Protein AF-A0A1H7RAM8-F1 (afdb_monomer_lite)

Structure (mmCIF, N/CA/C/O backbone):
data_AF-A0A1H7RAM8-F1
#
_entry.id   AF-A0A1H7RAM8-F1
#
loop_
_atom_site.group_PDB
_atom_site.id
_atom_site.type_symbol
_atom_site.label_atom_id
_atom_site.label_alt_id
_atom_site.label_comp_id
_atom_site.label_asym_id
_atom_site.label_entity_id
_atom_site.label_seq_id
_atom_site.pdbx_PDB_ins_code
_atom_site.Cartn_x
_atom_site.Cartn_y
_atom_site.Cartn_z
_atom_site.occupancy
_atom_site.B_iso_or_equiv
_atom_site.auth_seq_id
_atom_site.auth_comp_id
_atom_site.auth_asym_id
_atom_site.auth_atom_id
_atom_site.pdbx_PDB_model_num
ATOM 1 N N . MET A 1 1 ? -10.012 -6.868 34.074 1.00 73.56 1 MET A N 1
ATOM 2 C CA . MET A 1 1 ? -11.203 -6.006 34.092 1.00 73.56 1 MET A CA 1
ATOM 3 C C . MET A 1 1 ? -11.567 -5.878 32.645 1.00 73.56 1 MET A C 1
ATOM 5 O O . MET A 1 1 ? -10.826 -5.239 31.904 1.00 73.56 1 MET A O 1
ATOM 9 N N . GLU A 1 2 ? -12.581 -6.627 32.255 1.00 87.69 2 GLU A N 1
ATOM 10 C CA . GLU A 1 2 ? -13.067 -6.636 30.884 1.00 87.69 2 GLU A CA 1
ATOM 11 C C . GLU A 1 2 ? -13.946 -5.398 30.654 1.00 87.69 2 GLU A C 1
ATOM 13 O O . GLU A 1 2 ? -14.319 -4.692 31.599 1.00 87.69 2 GLU A O 1
ATOM 18 N N . ILE A 1 3 ? -14.251 -5.078 29.398 1.00 89.38 3 ILE A N 1
ATOM 19 C CA . ILE A 1 3 ? -15.020 -3.869 29.069 1.00 89.38 3 ILE A CA 1
ATOM 20 C C . ILE A 1 3 ? -16.459 -3.952 29.614 1.00 89.38 3 ILE A C 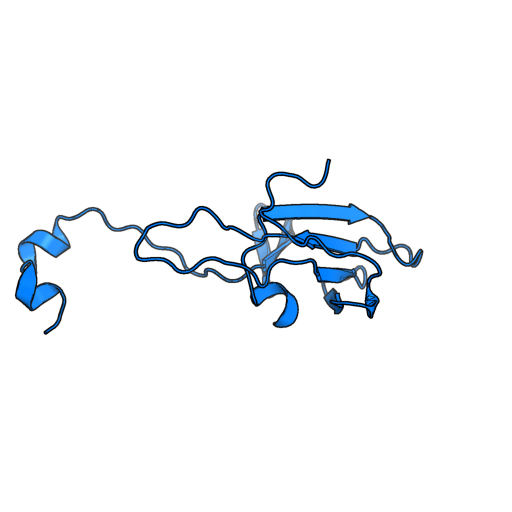1
ATOM 22 O O . ILE A 1 3 ? -17.045 -2.941 30.011 1.00 89.38 3 ILE A O 1
ATOM 26 N N . GLU A 1 4 ? -17.000 -5.166 29.715 1.00 92.12 4 GLU A N 1
ATOM 27 C CA . GLU A 1 4 ? -18.308 -5.484 30.282 1.00 92.12 4 GLU A CA 1
ATOM 28 C C . GLU A 1 4 ? -18.376 -5.164 31.779 1.00 92.12 4 GLU A C 1
ATOM 30 O O . GLU A 1 4 ? -19.414 -4.692 32.245 1.00 92.12 4 GLU A O 1
ATOM 35 N N . ASP A 1 5 ? -17.270 -5.326 32.517 1.00 92.56 5 ASP A N 1
ATOM 36 C CA . ASP A 1 5 ? -17.194 -5.012 33.952 1.00 92.56 5 ASP A CA 1
ATOM 37 C C . ASP A 1 5 ? -17.338 -3.503 34.222 1.00 92.56 5 ASP A C 1
ATOM 39 O O . ASP A 1 5 ? -17.754 -3.090 35.305 1.00 92.56 5 ASP A O 1
ATOM 43 N N . VAL A 1 6 ? -16.977 -2.667 33.241 1.00 93.69 6 VAL A N 1
ATOM 44 C CA . VAL A 1 6 ? -16.988 -1.200 33.352 1.00 93.69 6 VAL A CA 1
ATOM 45 C C . VAL A 1 6 ? -18.312 -0.613 32.868 1.00 93.69 6 VAL A C 1
ATOM 47 O O . VAL A 1 6 ? -18.868 0.284 33.506 1.00 93.69 6 VAL A O 1
ATOM 50 N N . TYR A 1 7 ? -18.821 -1.100 31.734 1.00 92.50 7 TYR A N 1
ATOM 51 C CA . TYR A 1 7 ? -19.976 -0.502 31.058 1.00 92.50 7 TYR A CA 1
ATOM 52 C C . TYR A 1 7 ? -21.280 -1.296 31.227 1.00 92.50 7 TYR A C 1
ATOM 54 O O . TYR A 1 7 ? -22.355 -0.708 31.086 1.00 92.50 7 TYR A O 1
ATOM 62 N N . GLY A 1 8 ? -21.207 -2.580 31.584 1.00 94.69 8 GLY A N 1
ATOM 63 C CA . GLY A 1 8 ? -22.343 -3.496 31.696 1.00 94.69 8 GLY A CA 1
ATOM 64 C C . GLY A 1 8 ? -22.791 -4.069 30.347 1.00 94.69 8 GLY A C 1
ATOM 65 O O . GLY A 1 8 ? -22.933 -3.341 29.362 1.00 94.69 8 GLY A O 1
ATOM 66 N N . GLU A 1 9 ? -23.074 -5.375 30.317 1.00 93.19 9 GLU A N 1
ATOM 67 C CA . GLU A 1 9 ? -23.514 -6.107 29.114 1.00 93.19 9 GLU A CA 1
ATOM 68 C C . GLU A 1 9 ? -24.712 -5.457 28.413 1.00 93.19 9 GLU A C 1
ATOM 70 O O . GLU A 1 9 ? -24.708 -5.306 27.194 1.00 93.19 9 GLU A O 1
ATOM 75 N N . GLU A 1 10 ? -25.734 -5.036 29.165 1.00 94.25 10 GLU A N 1
ATOM 76 C CA . GLU A 1 10 ? -26.957 -4.456 28.593 1.00 94.25 10 GLU A CA 1
ATOM 77 C C . GLU A 1 10 ? -26.653 -3.194 27.770 1.00 94.25 10 GLU A C 1
ATOM 79 O O . GLU A 1 10 ? -27.129 -3.045 26.643 1.00 94.25 10 GLU A O 1
ATOM 84 N N . LYS A 1 11 ? -25.790 -2.310 28.292 1.00 94.19 11 LYS A N 1
ATOM 85 C CA . LYS A 1 11 ? -25.406 -1.079 27.589 1.00 94.19 11 LYS A CA 1
ATOM 86 C C . LYS A 1 11 ? -24.553 -1.372 26.363 1.00 94.19 11 LYS A C 1
ATOM 88 O O . LYS A 1 11 ? -24.738 -0.719 25.339 1.00 94.19 11 LYS A O 1
ATOM 93 N N . LEU A 1 12 ? -23.646 -2.345 26.451 1.00 92.75 12 LEU A N 1
ATOM 94 C CA . LEU A 1 12 ? -22.821 -2.751 25.315 1.00 92.75 12 LEU A CA 1
ATOM 95 C C . LEU A 1 12 ? -23.675 -3.375 24.208 1.00 92.75 12 LEU A C 1
ATOM 97 O O . LEU A 1 12 ? -23.524 -2.988 23.052 1.00 92.75 12 LEU A O 1
ATOM 101 N N . ASN A 1 13 ? -24.639 -4.237 24.537 1.00 92.00 13 ASN A N 1
ATOM 102 C CA . ASN A 1 13 ? -25.534 -4.867 23.559 1.00 92.00 13 ASN A CA 1
ATOM 103 C C . ASN A 1 13 ? -26.401 -3.859 22.791 1.00 92.00 13 ASN A C 1
ATOM 105 O O . ASN A 1 13 ? -26.734 -4.088 21.631 1.00 92.00 13 ASN A O 1
ATOM 109 N N . HIS A 1 14 ? -26.745 -2.735 23.420 1.00 93.75 14 HIS A N 1
ATOM 110 C CA . HIS A 1 14 ? -27.541 -1.668 22.807 1.00 93.75 14 HIS A CA 1
ATOM 111 C C . HIS A 1 14 ? -26.685 -0.572 22.150 1.00 93.75 14 HIS A C 1
ATOM 113 O O . HIS A 1 14 ? -27.228 0.387 21.598 1.00 93.75 14 HIS A O 1
ATOM 119 N N . SER A 1 15 ? -25.356 -0.680 22.222 1.00 93.50 15 SER A N 1
ATOM 120 C CA . SER A 1 15 ? -24.445 0.312 21.655 1.00 93.50 15 SER A CA 1
ATOM 121 C C . SER A 1 15 ? -24.262 0.147 20.144 1.00 93.50 15 SER A C 1
ATOM 123 O O . SER A 1 15 ? -24.675 -0.840 19.535 1.00 93.50 15 SER A O 1
ATOM 125 N N . LEU A 1 16 ? -23.657 1.153 19.516 1.00 94.19 16 LEU A N 1
ATOM 126 C CA . LEU A 1 16 ? -23.304 1.105 18.105 1.00 94.19 16 LEU A CA 1
ATOM 127 C C . LEU A 1 16 ? -22.072 0.218 17.899 1.00 94.19 16 LEU A C 1
ATOM 129 O O . LEU A 1 16 ? -20.987 0.545 18.374 1.00 94.19 16 LEU A O 1
ATOM 133 N N . HIS A 1 17 ? -22.237 -0.859 17.132 1.00 90.00 17 HIS A N 1
ATOM 134 C CA . HIS A 1 17 ? -21.161 -1.795 16.806 1.00 90.00 17 HIS A CA 1
ATOM 135 C C . HIS A 1 17 ? -20.703 -1.616 15.363 1.00 90.00 17 HIS A C 1
ATOM 137 O O . HIS A 1 17 ? -21.461 -1.872 14.427 1.00 90.00 17 HIS A O 1
ATOM 143 N N . TYR A 1 18 ? -19.444 -1.225 15.179 1.00 93.31 18 TYR A N 1
ATOM 144 C CA . TYR A 1 18 ? -18.781 -1.288 13.879 1.00 93.31 18 TYR A CA 1
ATOM 145 C C . TYR A 1 18 ? -17.931 -2.552 13.795 1.00 93.31 18 TYR A C 1
ATOM 147 O O . TYR A 1 18 ? -17.221 -2.898 14.738 1.00 93.31 18 TYR A O 1
ATOM 155 N N . ARG A 1 19 ? -17.976 -3.231 12.647 1.00 92.31 19 ARG A N 1
ATOM 156 C CA . ARG A 1 19 ? -17.173 -4.425 12.378 1.00 92.31 19 ARG A CA 1
ATOM 157 C C . ARG A 1 19 ? -16.474 -4.300 11.031 1.00 92.31 19 ARG A C 1
ATOM 159 O O . ARG A 1 19 ? -17.070 -3.856 10.055 1.00 92.31 19 ARG A O 1
ATOM 166 N N . THR A 1 20 ? -15.226 -4.751 10.991 1.00 93.25 20 THR A N 1
ATOM 167 C CA . THR A 1 20 ? -14.479 -5.040 9.764 1.00 93.25 20 THR A CA 1
ATOM 168 C C . THR A 1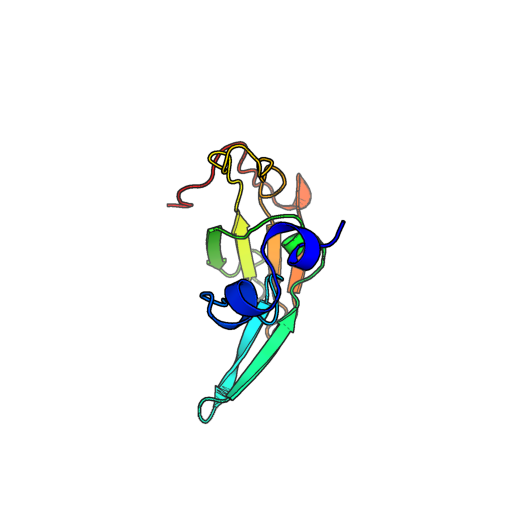 20 ? -13.945 -6.467 9.839 1.00 93.25 20 THR A C 1
ATOM 170 O O . THR A 1 20 ? -13.726 -6.987 10.934 1.00 93.25 20 THR A O 1
ATOM 173 N N . ASP A 1 21 ? -13.740 -7.106 8.691 1.00 93.12 21 ASP A N 1
ATOM 174 C CA . ASP A 1 21 ? -13.146 -8.444 8.623 1.00 93.12 21 ASP A CA 1
ATOM 175 C C . ASP A 1 21 ? -11.612 -8.399 8.576 1.00 93.12 21 ASP A C 1
ATOM 177 O O . ASP A 1 21 ? -10.950 -9.354 8.978 1.00 93.12 21 ASP A O 1
ATOM 181 N N . THR A 1 22 ? -11.022 -7.298 8.095 1.00 93.12 22 THR A N 1
ATOM 182 C CA . THR A 1 22 ? -9.565 -7.131 8.053 1.00 93.12 22 THR A CA 1
ATOM 183 C C . THR A 1 22 ? -9.146 -5.663 8.011 1.00 93.12 22 THR A C 1
ATOM 185 O O . THR A 1 22 ? -9.869 -4.805 7.507 1.00 93.12 22 THR A O 1
ATOM 188 N N . PHE A 1 23 ? -7.948 -5.389 8.527 1.00 91.56 23 PHE A N 1
ATOM 189 C CA . PHE A 1 23 ? -7.242 -4.109 8.385 1.00 91.56 23 PHE A CA 1
ATOM 190 C C . PHE A 1 23 ? -6.055 -4.201 7.418 1.00 91.56 23 PHE A C 1
ATOM 192 O O . PHE A 1 23 ? -5.385 -3.203 7.156 1.00 91.56 23 PHE A O 1
ATOM 199 N N . ALA A 1 24 ? -5.761 -5.396 6.904 1.00 94.31 24 ALA A N 1
ATOM 200 C CA . ALA A 1 24 ? -4.633 -5.604 6.017 1.00 94.31 24 ALA A CA 1
ATOM 201 C C . ALA A 1 24 ? -4.882 -4.949 4.648 1.00 94.31 24 ALA A C 1
ATOM 203 O O . ALA A 1 24 ? -5.961 -5.120 4.075 1.00 94.31 24 ALA A O 1
ATOM 204 N N . PRO A 1 25 ? -3.874 -4.283 4.059 1.00 94.31 25 PRO A N 1
ATOM 205 C CA . PRO A 1 25 ? -3.895 -3.934 2.647 1.00 94.31 25 PRO A CA 1
ATOM 206 C C . PRO A 1 25 ? -4.073 -5.176 1.760 1.00 94.31 25 PRO A C 1
ATOM 208 O O . PRO A 1 25 ? -3.319 -6.153 1.864 1.00 94.31 25 PRO A O 1
ATOM 211 N N . VAL A 1 26 ? -5.055 -5.127 0.858 1.00 95.69 26 VAL A N 1
ATOM 212 C CA . VAL A 1 26 ? -5.398 -6.230 -0.049 1.00 95.69 26 VAL A CA 1
ATOM 213 C C . VAL A 1 26 ? -5.458 -5.771 -1.500 1.00 95.69 26 VAL A C 1
ATOM 215 O O . VAL A 1 26 ? -5.837 -4.645 -1.808 1.00 95.69 26 VAL A O 1
ATOM 218 N N . TYR A 1 27 ? -5.127 -6.690 -2.398 1.00 95.88 27 TYR A N 1
ATOM 219 C CA . TYR A 1 27 ? -5.485 -6.613 -3.804 1.00 95.88 27 TYR A CA 1
ATOM 220 C C . TYR A 1 27 ? -6.809 -7.352 -4.017 1.00 95.88 27 TYR A C 1
ATOM 222 O O . TYR A 1 27 ? -6.946 -8.518 -3.633 1.00 95.88 27 TYR A O 1
ATOM 230 N N . MET A 1 28 ? -7.783 -6.672 -4.620 1.00 95.75 28 MET A N 1
ATOM 231 C CA . MET A 1 28 ? -9.085 -7.244 -4.960 1.00 95.75 28 MET A CA 1
ATOM 232 C C . MET A 1 28 ? -9.208 -7.357 -6.478 1.00 95.75 28 MET A C 1
ATOM 234 O O . MET A 1 28 ? -9.273 -6.356 -7.187 1.00 95.75 28 MET A O 1
ATOM 238 N N . GLU A 1 29 ? -9.247 -8.588 -6.972 1.00 96.06 29 GLU A N 1
ATOM 239 C CA . GLU A 1 29 ? -9.408 -8.900 -8.389 1.00 96.06 29 GLU A CA 1
ATOM 240 C C . GLU A 1 29 ? -10.890 -9.104 -8.699 1.00 96.06 29 GLU A C 1
ATOM 242 O O . GLU A 1 29 ? -11.522 -10.000 -8.139 1.00 96.06 29 GLU A O 1
ATOM 247 N N . ASN A 1 30 ? -11.454 -8.286 -9.587 1.00 96.25 30 ASN A N 1
ATOM 248 C CA . ASN A 1 30 ? -12.811 -8.501 -10.081 1.00 96.25 30 ASN A CA 1
ATOM 249 C C . ASN A 1 30 ? -12.815 -9.689 -11.051 1.00 96.25 30 ASN A C 1
ATOM 251 O O . ASN A 1 30 ? -12.245 -9.599 -12.136 1.00 96.25 30 ASN A O 1
ATOM 255 N N . ILE A 1 31 ? -13.482 -10.779 -10.671 1.00 96.38 31 ILE A N 1
ATOM 256 C CA . ILE A 1 31 ? -13.588 -12.000 -11.485 1.00 96.38 31 ILE A CA 1
ATOM 257 C C . ILE A 1 31 ? -14.938 -12.112 -12.215 1.00 96.38 31 ILE A C 1
ATOM 259 O O . ILE A 1 31 ? -15.283 -13.170 -12.737 1.00 96.38 31 ILE A O 1
ATOM 263 N N . GLY A 1 32 ? -15.697 -11.013 -12.275 1.00 97.56 32 GLY A N 1
ATOM 264 C CA . GLY A 1 32 ? -16.988 -10.914 -12.950 1.00 97.56 32 GLY A CA 1
ATOM 265 C C . GLY A 1 32 ? -18.186 -11.114 -12.020 1.00 97.56 32 GLY A C 1
ATOM 266 O O . GLY A 1 32 ? -18.059 -11.555 -10.881 1.00 97.56 32 GLY A O 1
ATOM 267 N N . ALA A 1 33 ? -19.376 -10.748 -12.513 1.00 96.56 33 ALA A N 1
ATOM 268 C CA . ALA A 1 33 ? -20.661 -10.925 -11.821 1.00 96.56 33 ALA A CA 1
ATOM 269 C C . ALA A 1 33 ? -20.704 -10.378 -10.375 1.00 96.56 33 ALA A C 1
ATOM 271 O O . ALA A 1 33 ? -21.365 -10.943 -9.509 1.00 96.56 33 ALA A O 1
ATOM 272 N N . GLY A 1 34 ? -19.972 -9.294 -10.096 1.00 96.00 34 GLY A N 1
ATOM 273 C CA . GLY A 1 34 ? -19.889 -8.708 -8.753 1.00 96.00 34 GLY A CA 1
ATOM 274 C C . GLY A 1 34 ? -19.065 -9.527 -7.753 1.00 96.00 34 GLY A C 1
ATOM 275 O O . GLY A 1 34 ? -19.115 -9.251 -6.558 1.00 96.00 34 GLY A O 1
ATOM 276 N N . THR A 1 35 ? -18.306 -10.520 -8.219 1.00 97.44 35 THR A N 1
ATOM 277 C CA . THR A 1 35 ? -17.455 -11.364 -7.377 1.00 97.44 35 THR A CA 1
ATOM 278 C C . THR A 1 35 ? -16.013 -10.870 -7.406 1.00 97.44 35 THR A C 1
ATOM 280 O O . THR A 1 35 ? -15.467 -10.559 -8.467 1.00 97.44 35 THR A O 1
ATOM 283 N N . PHE A 1 36 ? -15.379 -10.842 -6.234 1.00 96.75 36 PHE A N 1
ATOM 284 C CA . PHE A 1 36 ? -13.990 -10.429 -6.075 1.00 96.75 36 PHE A CA 1
ATOM 285 C C . PHE A 1 36 ? -13.162 -11.529 -5.426 1.00 96.75 36 PHE A C 1
ATOM 287 O O . PHE A 1 36 ? -13.564 -12.126 -4.427 1.00 96.75 36 PHE A O 1
ATOM 294 N N . LYS A 1 37 ? -11.969 -11.757 -5.965 1.00 96.44 37 LYS A N 1
ATOM 295 C CA . LYS A 1 37 ? -10.941 -12.568 -5.325 1.00 96.44 37 LYS A CA 1
ATOM 296 C C . LYS A 1 37 ? -10.016 -11.649 -4.535 1.00 96.44 37 LYS A C 1
ATOM 298 O O . LYS A 1 37 ? -9.386 -10.760 -5.101 1.00 96.44 37 LYS A O 1
ATOM 303 N N . VAL A 1 38 ? -9.933 -11.871 -3.228 1.00 95.56 38 VAL A N 1
ATOM 304 C CA . VAL A 1 38 ? -9.107 -11.067 -2.320 1.00 95.56 38 VAL A CA 1
ATOM 305 C C . VAL A 1 38 ? -7.761 -11.751 -2.103 1.00 95.56 38 VAL A C 1
ATOM 307 O O . VAL A 1 38 ? -7.703 -12.948 -1.818 1.00 95.56 38 VAL A O 1
ATOM 310 N N . LYS A 1 39 ? -6.673 -10.992 -2.229 1.00 95.94 39 LYS A N 1
ATOM 311 C CA . LYS A 1 39 ? -5.310 -11.435 -1.922 1.00 95.94 39 LYS A CA 1
ATOM 312 C C . LYS A 1 39 ? -4.642 -10.426 -0.996 1.00 95.94 39 LYS A C 1
ATOM 314 O O . LYS A 1 39 ? -4.642 -9.231 -1.279 1.00 95.94 39 LYS A O 1
ATOM 319 N N . TYR A 1 40 ? -4.031 -10.904 0.082 1.00 96.38 40 TYR A N 1
ATOM 320 C CA . TYR A 1 40 ? -3.195 -10.059 0.932 1.00 96.38 40 TYR A CA 1
ATOM 321 C C . TYR A 1 40 ? -1.961 -9.578 0.174 1.00 96.38 40 TYR A C 1
ATOM 323 O O . TYR A 1 40 ? -1.325 -10.350 -0.549 1.00 96.38 40 TYR A O 1
ATOM 331 N N . LEU A 1 41 ? -1.607 -8.308 0.365 1.00 97.12 41 LEU A N 1
ATOM 332 C CA . LEU A 1 41 ? -0.333 -7.790 -0.120 1.00 97.12 41 LEU A CA 1
ATOM 333 C C . LEU A 1 41 ? 0.825 -8.350 0.728 1.00 97.12 41 LEU A C 1
ATOM 335 O O . LEU A 1 41 ? 0.611 -8.747 1.880 1.00 97.12 41 LEU A O 1
ATOM 339 N N . PRO A 1 42 ? 2.063 -8.382 0.199 1.00 96.88 42 PRO A N 1
ATOM 340 C CA . PRO A 1 42 ? 3.220 -8.865 0.950 1.00 96.88 42 PRO A CA 1
ATOM 341 C C . PRO A 1 42 ? 3.387 -8.131 2.285 1.00 96.88 42 PRO A C 1
ATOM 343 O O . PRO A 1 42 ? 3.142 -6.929 2.353 1.00 96.88 42 PRO A O 1
ATOM 346 N N . ASN A 1 43 ? 3.900 -8.814 3.315 1.00 95.00 43 ASN A N 1
ATOM 347 C CA . ASN A 1 43 ? 4.062 -8.264 4.675 1.00 95.00 43 ASN A CA 1
ATOM 348 C C . ASN A 1 43 ? 4.712 -6.872 4.706 1.00 95.00 43 ASN A C 1
ATOM 350 O O . ASN A 1 43 ? 4.317 -6.009 5.483 1.00 95.00 43 ASN A O 1
ATOM 354 N N . MET A 1 44 ? 5.676 -6.620 3.818 1.00 94.12 44 MET A N 1
ATOM 355 C CA . MET A 1 44 ? 6.350 -5.324 3.724 1.00 94.12 44 MET A CA 1
ATOM 356 C C . MET A 1 44 ? 5.415 -4.159 3.374 1.00 94.12 44 MET A C 1
ATOM 358 O O . MET A 1 44 ? 5.725 -3.027 3.735 1.00 94.12 44 MET A O 1
ATOM 362 N N . ALA A 1 45 ? 4.301 -4.402 2.686 1.00 94.88 45 ALA A N 1
ATOM 363 C CA . ALA A 1 45 ? 3.282 -3.397 2.388 1.00 94.88 45 ALA A CA 1
ATOM 364 C C . ALA A 1 45 ? 2.247 -3.231 3.508 1.00 94.88 45 ALA A C 1
ATOM 366 O O . ALA A 1 45 ? 1.464 -2.293 3.455 1.00 94.88 45 ALA A O 1
ATOM 367 N N . GLN A 1 46 ? 2.262 -4.101 4.521 1.00 94.12 46 GLN A N 1
ATOM 368 C CA . GLN A 1 46 ? 1.338 -4.049 5.657 1.00 94.12 46 GLN A CA 1
ATOM 369 C C . GLN A 1 46 ? 1.932 -3.359 6.895 1.00 94.12 46 GLN A C 1
ATOM 371 O O . GLN A 1 46 ? 1.237 -3.175 7.885 1.00 94.12 46 GLN A O 1
ATOM 376 N N . LEU A 1 47 ? 3.212 -2.963 6.855 1.00 91.62 47 LEU A N 1
ATOM 377 C CA . LEU A 1 47 ? 3.905 -2.319 7.986 1.00 91.62 47 LEU A CA 1
ATOM 378 C C . LEU A 1 47 ? 3.326 -0.952 8.381 1.00 91.62 47 LEU A C 1
ATOM 380 O O . LEU A 1 47 ? 3.679 -0.409 9.421 1.00 91.62 47 LEU A O 1
ATOM 384 N N . SER A 1 48 ? 2.509 -0.360 7.519 1.00 91.44 48 SER A N 1
ATOM 385 C CA . SER A 1 48 ? 1.849 0.921 7.732 1.00 91.44 48 SER A CA 1
ATOM 386 C C . SER A 1 48 ? 0.590 0.960 6.866 1.00 91.44 48 SER A C 1
ATOM 388 O O . SER A 1 48 ? 0.428 0.141 5.958 1.00 91.44 48 SER A O 1
ATOM 390 N N . ASN A 1 49 ? -0.296 1.911 7.136 1.00 89.50 49 ASN A N 1
ATOM 391 C CA . ASN A 1 49 ? -1.421 2.222 6.266 1.00 89.50 49 ASN A CA 1
ATOM 392 C C . ASN A 1 49 ? -0.931 2.679 4.879 1.00 89.50 49 ASN A C 1
ATOM 394 O O . ASN A 1 49 ? 0.176 3.200 4.729 1.00 89.50 49 ASN A O 1
ATOM 398 N N . LEU A 1 50 ? -1.772 2.489 3.862 1.00 92.88 50 LEU A N 1
ATOM 399 C CA . LEU A 1 50 ? -1.554 3.002 2.509 1.00 92.88 50 LEU A CA 1
ATOM 400 C C . LEU A 1 50 ? -2.571 4.122 2.269 1.00 92.88 50 LEU A C 1
ATOM 402 O O . LEU A 1 50 ? -3.768 3.853 2.215 1.00 92.88 50 LEU A O 1
ATOM 406 N N . ASN A 1 51 ? -2.102 5.365 2.164 1.00 92.50 51 ASN A N 1
ATOM 407 C CA . ASN A 1 51 ? -2.961 6.542 1.977 1.00 92.50 51 ASN A CA 1
ATOM 408 C C . ASN A 1 51 ? -3.045 6.985 0.517 1.00 92.50 51 ASN A C 1
ATOM 410 O O . ASN A 1 51 ? -4.045 7.564 0.114 1.00 92.50 51 ASN A O 1
ATOM 414 N N . GLU A 1 52 ? -1.992 6.748 -0.262 1.00 93.12 52 GLU A N 1
ATOM 415 C CA . GLU A 1 52 ? -1.925 7.150 -1.664 1.00 93.12 52 GLU A CA 1
ATOM 416 C C . GLU A 1 52 ? -1.157 6.100 -2.462 1.00 93.12 52 GLU A C 1
ATOM 418 O O . GLU A 1 52 ? -0.204 5.490 -1.959 1.00 93.12 52 GLU A O 1
ATOM 423 N N . MET A 1 53 ? -1.574 5.902 -3.711 1.00 95.19 53 MET A N 1
ATOM 424 C CA . MET A 1 53 ? -0.986 4.928 -4.621 1.00 95.19 53 MET A CA 1
ATOM 425 C C . MET A 1 53 ? -0.788 5.537 -6.008 1.00 95.19 53 MET A C 1
ATOM 427 O O . MET A 1 53 ? -1.681 6.178 -6.553 1.00 95.19 53 MET A O 1
ATOM 431 N N . LEU A 1 54 ? 0.371 5.279 -6.606 1.00 95.94 54 LEU A N 1
ATOM 432 C CA . LEU A 1 54 ? 0.662 5.570 -8.002 1.00 95.94 54 LEU A CA 1
ATOM 433 C C . LEU A 1 54 ? 0.841 4.254 -8.756 1.00 95.94 54 LEU A C 1
ATOM 435 O O . LEU A 1 54 ? 1.713 3.458 -8.412 1.00 95.94 54 LEU A O 1
ATOM 439 N N . ILE A 1 55 ? 0.022 4.048 -9.785 1.00 96.88 55 ILE A N 1
ATOM 440 C CA . ILE A 1 55 ? 0.004 2.821 -10.584 1.00 96.88 55 ILE A CA 1
ATOM 441 C C . ILE A 1 55 ? 0.650 3.101 -11.932 1.00 96.88 55 ILE A C 1
ATOM 443 O O . ILE A 1 55 ? 0.143 3.921 -12.701 1.00 96.88 55 ILE A O 1
ATOM 447 N N . ARG A 1 56 ? 1.768 2.430 -12.205 1.00 96.81 56 ARG A N 1
ATOM 448 C CA . ARG A 1 56 ? 2.518 2.503 -13.464 1.00 96.81 56 ARG A CA 1
ATOM 449 C C . ARG A 1 56 ? 3.314 1.218 -13.636 1.00 96.81 56 ARG A C 1
ATOM 451 O O . ARG A 1 56 ? 3.601 0.553 -12.654 1.00 96.81 56 ARG A O 1
ATOM 458 N N . ASP A 1 57 ? 3.697 0.914 -14.862 1.00 97.81 57 ASP A N 1
ATOM 459 C CA . ASP A 1 57 ? 4.797 -0.011 -15.117 1.00 97.81 57 ASP A CA 1
ATOM 460 C C . ASP A 1 57 ? 6.107 0.728 -14.776 1.00 97.81 57 ASP A C 1
ATOM 462 O O . ASP A 1 57 ? 6.441 1.724 -15.424 1.00 97.81 57 ASP A O 1
ATOM 466 N N . PHE A 1 58 ? 6.749 0.373 -13.659 1.00 96.94 58 PHE A N 1
ATOM 467 C CA . PHE A 1 58 ? 7.960 1.046 -13.167 1.00 96.94 58 PHE A CA 1
ATOM 468 C C . PHE A 1 58 ? 9.241 0.326 -13.598 1.00 96.94 58 PHE A C 1
ATOM 470 O O . PHE A 1 58 ? 10.320 0.918 -13.502 1.00 96.94 58 PHE A O 1
ATOM 477 N N . ASN A 1 59 ? 9.143 -0.940 -14.006 1.00 95.88 59 ASN A N 1
ATOM 478 C CA . ASN A 1 59 ? 10.271 -1.765 -14.434 1.00 95.88 59 ASN A CA 1
ATOM 479 C C . ASN A 1 59 ? 10.249 -2.106 -15.938 1.00 95.88 59 ASN A C 1
ATOM 481 O O . ASN A 1 59 ? 11.146 -2.819 -16.389 1.00 95.88 59 ASN A O 1
ATOM 485 N N . ASP A 1 60 ? 9.282 -1.565 -16.682 1.00 97.00 60 ASP A N 1
ATOM 486 C CA . ASP A 1 60 ? 9.072 -1.737 -18.121 1.00 97.00 60 ASP A CA 1
ATOM 487 C C . ASP A 1 60 ? 8.880 -3.215 -18.532 1.00 97.00 60 ASP A C 1
ATOM 489 O O . ASP A 1 60 ? 9.329 -3.636 -19.604 1.00 97.00 60 ASP A O 1
ATOM 493 N N . ASP A 1 61 ? 8.237 -4.028 -17.680 1.00 97.56 61 ASP A N 1
ATOM 494 C CA . ASP A 1 61 ? 7.971 -5.451 -17.953 1.00 97.56 61 ASP A CA 1
ATOM 495 C C . ASP A 1 61 ? 6.576 -5.735 -18.548 1.00 97.56 61 ASP A C 1
ATOM 497 O O . ASP A 1 61 ? 6.269 -6.872 -18.929 1.00 97.56 61 ASP A O 1
ATOM 501 N N . GLY A 1 62 ? 5.752 -4.695 -18.695 1.00 97.69 62 GLY A N 1
ATOM 502 C CA . GLY A 1 62 ? 4.394 -4.751 -19.221 1.00 97.69 62 GLY A CA 1
ATOM 503 C C . GLY A 1 62 ? 3.320 -5.076 -18.177 1.00 97.69 62 GLY A C 1
ATOM 504 O O . GLY A 1 62 ? 2.131 -5.040 -18.515 1.00 97.69 62 GLY A O 1
ATOM 505 N N . ALA A 1 63 ? 3.687 -5.383 -16.930 1.00 97.94 63 ALA A N 1
ATOM 506 C CA . ALA A 1 63 ? 2.762 -5.499 -15.811 1.00 97.94 63 ALA A CA 1
ATOM 507 C C . ALA A 1 63 ? 2.620 -4.160 -15.068 1.00 97.94 63 ALA A C 1
ATOM 509 O O . ALA A 1 63 ? 3.509 -3.317 -15.041 1.00 97.94 63 ALA A O 1
ATOM 510 N N . LEU A 1 64 ? 1.451 -3.937 -14.459 1.00 98.00 64 LEU A N 1
ATOM 511 C CA . LEU A 1 64 ? 1.247 -2.758 -13.619 1.00 98.00 64 LEU A CA 1
ATOM 512 C C . LEU A 1 64 ? 1.824 -2.991 -12.224 1.00 98.00 64 LEU A C 1
ATOM 514 O O . LEU A 1 64 ? 1.437 -3.937 -11.531 1.00 98.00 64 LEU A O 1
ATOM 518 N N . ASP A 1 65 ? 2.648 -2.047 -11.791 1.00 98.12 65 ASP A N 1
ATOM 519 C CA . ASP A 1 65 ? 3.180 -1.963 -10.441 1.00 98.12 65 ASP A CA 1
ATOM 520 C C . ASP A 1 65 ? 2.458 -0.873 -9.640 1.00 98.12 65 ASP A C 1
ATOM 522 O O . ASP A 1 65 ? 1.729 -0.028 -10.175 1.00 98.12 65 ASP A O 1
ATOM 526 N N . VAL A 1 66 ? 2.688 -0.862 -8.327 1.00 97.62 66 VAL A N 1
ATOM 527 C CA . VAL A 1 66 ? 2.104 0.130 -7.417 1.00 97.62 66 VAL A CA 1
ATOM 528 C C . VAL A 1 66 ? 3.172 0.720 -6.507 1.00 97.62 66 VAL A C 1
ATOM 530 O O . VAL A 1 66 ? 3.746 0.018 -5.677 1.00 97.62 66 VAL A O 1
ATOM 533 N N . LEU A 1 67 ? 3.406 2.027 -6.599 1.00 97.06 67 LEU A N 1
ATOM 534 C CA . LEU A 1 67 ? 4.119 2.777 -5.567 1.00 97.06 67 LEU A CA 1
ATOM 535 C C . LEU A 1 67 ? 3.101 3.292 -4.549 1.00 97.06 67 LEU A C 1
ATOM 537 O O . LEU A 1 67 ? 2.269 4.129 -4.886 1.00 97.06 67 LEU A O 1
ATOM 541 N N . ALA A 1 68 ? 3.178 2.820 -3.308 1.00 95.94 68 ALA A N 1
ATOM 542 C CA . ALA A 1 68 ? 2.271 3.216 -2.238 1.00 95.94 68 ALA A CA 1
ATOM 543 C C . ALA A 1 68 ? 3.013 3.892 -1.079 1.00 95.94 68 ALA A C 1
ATOM 545 O O . ALA A 1 68 ? 4.136 3.516 -0.726 1.00 95.94 68 ALA A O 1
ATOM 546 N N . ILE A 1 69 ? 2.369 4.887 -0.471 1.00 94.88 69 ILE A N 1
ATOM 547 C CA . ILE A 1 69 ? 2.866 5.642 0.687 1.00 94.88 69 ILE A CA 1
ATOM 548 C C . ILE A 1 69 ? 1.742 5.850 1.699 1.00 94.88 69 ILE A C 1
ATOM 550 O O . ILE A 1 69 ? 0.566 5.825 1.336 1.00 94.88 69 ILE A O 1
ATOM 554 N N . GLY A 1 70 ? 2.076 6.096 2.966 1.00 92.88 70 GLY A N 1
ATOM 555 C CA . GLY A 1 70 ? 1.018 6.294 3.956 1.00 92.88 70 GLY A CA 1
ATOM 556 C C . GLY A 1 70 ? 1.407 6.773 5.341 1.00 92.88 70 GLY A C 1
ATOM 557 O O . GLY A 1 70 ? 0.621 6.582 6.260 1.00 92.88 70 GLY A O 1
ATOM 558 N N . ASN A 1 71 ? 2.554 7.440 5.512 1.00 92.31 71 ASN A N 1
ATOM 559 C CA . ASN A 1 71 ? 2.837 8.087 6.795 1.00 92.31 71 ASN A CA 1
ATOM 560 C C . ASN A 1 71 ? 1.660 8.972 7.246 1.00 92.31 71 ASN A C 1
ATOM 562 O O . ASN A 1 71 ? 1.170 9.793 6.468 1.00 92.31 71 ASN A O 1
ATOM 566 N N . LEU A 1 72 ? 1.245 8.811 8.503 1.00 90.38 72 LEU A N 1
ATOM 567 C CA . LEU A 1 72 ? 0.168 9.563 9.141 1.00 90.38 72 LEU A CA 1
ATOM 568 C C . LEU A 1 72 ? 0.649 10.072 10.503 1.00 90.38 72 LEU A C 1
ATOM 570 O O . LEU A 1 72 ? 0.786 9.310 11.460 1.00 90.38 72 LEU A O 1
ATOM 574 N N . TYR A 1 73 ? 0.936 11.370 10.577 1.00 88.38 73 TYR A N 1
ATOM 575 C CA . TYR A 1 73 ? 1.498 12.020 11.768 1.00 88.38 73 TYR A CA 1
ATOM 576 C C . TYR A 1 73 ? 0.431 12.648 12.663 1.00 88.38 73 TYR A C 1
ATOM 578 O O . TYR A 1 73 ? 0.686 12.882 13.846 1.00 88.38 73 TYR A O 1
ATOM 586 N N . VAL A 1 74 ? -0.737 12.945 12.092 1.00 86.69 74 VAL A N 1
ATOM 587 C CA . VAL A 1 74 ? -1.901 13.464 12.816 1.00 86.69 74 VAL A CA 1
ATOM 588 C C . VAL A 1 74 ? -2.787 12.282 13.195 1.00 86.69 74 VAL A C 1
ATOM 590 O O . VAL A 1 74 ? -3.774 11.994 12.523 1.00 86.69 74 VAL A O 1
ATOM 593 N N . SER A 1 75 ? -2.374 11.564 14.232 1.00 81.44 75 SER A N 1
ATOM 594 C CA . SER A 1 75 ? -3.163 10.522 14.883 1.00 81.44 75 SER A CA 1
ATOM 595 C C . SER A 1 75 ? -3.850 11.074 16.138 1.00 81.44 75 SER A C 1
ATOM 597 O O . SER A 1 75 ? -3.519 12.161 16.622 1.00 81.44 75 SER A O 1
ATOM 599 N N . GLU A 1 76 ? -4.841 10.343 16.647 1.00 84.50 76 GLU A N 1
ATOM 600 C CA . GLU A 1 76 ? -5.455 10.617 17.951 1.00 84.50 76 GLU A CA 1
ATOM 601 C C . GLU A 1 76 ? -4.400 10.547 19.064 1.00 84.50 76 GLU A C 1
ATOM 603 O O . GLU A 1 76 ? -3.376 9.887 18.908 1.00 84.50 76 GLU A O 1
ATOM 608 N N . ILE A 1 77 ? -4.653 11.201 20.201 1.00 81.81 77 ILE A N 1
ATOM 609 C CA . ILE A 1 77 ? -3.685 11.291 21.312 1.00 81.81 77 ILE A CA 1
ATOM 610 C C . ILE A 1 77 ? -3.222 9.902 21.782 1.00 81.81 77 ILE A C 1
ATOM 612 O O . ILE A 1 77 ? -2.043 9.712 22.065 1.00 81.81 77 ILE A O 1
ATOM 616 N N . GLU A 1 78 ? -4.143 8.940 21.813 1.00 85.81 78 GLU A N 1
ATOM 617 C CA . GLU A 1 78 ? -3.900 7.567 22.270 1.00 85.81 78 GLU A CA 1
ATOM 618 C C . GLU A 1 78 ? -3.324 6.652 21.173 1.00 85.81 78 GLU A C 1
ATOM 620 O O . GLU A 1 78 ? -2.888 5.536 21.452 1.00 85.81 78 GLU A O 1
ATOM 625 N N . THR A 1 79 ? -3.297 7.114 19.918 1.00 85.56 79 THR A N 1
ATOM 626 C CA . THR A 1 79 ? -2.860 6.326 18.762 1.00 85.56 79 THR A CA 1
ATOM 627 C C . THR A 1 79 ? -1.472 6.802 18.319 1.00 85.56 79 THR A C 1
ATOM 629 O O . THR A 1 79 ? -1.321 7.958 17.914 1.00 85.56 79 THR A O 1
ATOM 632 N N . PRO A 1 80 ? -0.427 5.951 18.354 1.00 85.56 80 PRO A N 1
ATOM 633 C CA . PRO A 1 80 ? 0.896 6.322 17.864 1.00 85.56 80 PRO A CA 1
ATOM 634 C C . PRO A 1 80 ? 0.880 6.730 16.388 1.00 85.56 80 PRO A C 1
ATOM 636 O O . PRO A 1 80 ? 0.030 6.308 15.604 1.00 85.56 80 PRO A O 1
ATOM 639 N N . ARG A 1 81 ? 1.863 7.542 15.994 1.00 89.31 81 ARG A N 1
ATOM 640 C CA . ARG A 1 81 ? 2.037 7.942 14.595 1.00 89.31 81 ARG A CA 1
ATOM 641 C C . ARG A 1 81 ? 2.397 6.736 13.733 1.00 89.31 81 ARG A C 1
ATOM 643 O O . ARG A 1 81 ? 3.247 5.936 14.114 1.00 89.31 81 ARG A O 1
ATOM 650 N N . ASN A 1 82 ? 1.842 6.683 12.526 1.00 89.62 82 ASN A N 1
ATOM 651 C CA . ASN A 1 82 ? 2.280 5.739 11.503 1.00 89.62 82 ASN A CA 1
ATOM 652 C C . ASN A 1 82 ? 3.431 6.379 10.716 1.00 89.62 82 ASN A C 1
ATOM 654 O O . ASN A 1 82 ? 3.191 7.218 9.851 1.00 89.62 82 ASN A O 1
ATOM 658 N N . ASP A 1 83 ? 4.679 6.024 11.016 1.00 91.06 83 ASP A N 1
ATOM 659 C CA . ASP A 1 83 ? 5.882 6.593 10.379 1.00 91.06 83 ASP A CA 1
ATOM 660 C C . ASP A 1 83 ? 6.684 5.579 9.537 1.00 91.06 83 ASP A C 1
ATOM 662 O O . ASP A 1 83 ? 7.687 5.920 8.907 1.00 91.06 83 ASP A O 1
ATOM 666 N N . ALA A 1 84 ? 6.193 4.339 9.450 1.00 91.25 84 ALA A N 1
ATOM 667 C CA . ALA A 1 84 ? 6.740 3.277 8.611 1.00 91.25 84 ALA A CA 1
ATOM 668 C C . ALA A 1 84 ? 6.151 3.253 7.183 1.00 91.25 84 ALA A C 1
ATOM 670 O O . ALA A 1 84 ? 6.401 2.320 6.420 1.00 91.25 84 ALA A O 1
ATOM 671 N N . GLY A 1 85 ? 5.371 4.257 6.784 1.00 92.44 85 GLY A N 1
ATOM 672 C CA . GLY A 1 85 ? 4.714 4.425 5.480 1.00 92.44 85 GLY A CA 1
ATOM 673 C C . GLY A 1 85 ? 5.530 5.239 4.465 1.00 92.44 85 GLY A C 1
ATOM 674 O O . GLY A 1 85 ? 4.958 5.911 3.607 1.00 92.44 85 GLY A O 1
ATOM 675 N N . THR A 1 86 ? 6.862 5.176 4.543 1.00 94.25 86 THR A N 1
ATOM 676 C CA . THR A 1 86 ? 7.819 5.991 3.761 1.00 94.25 86 THR A CA 1
ATOM 677 C C . THR A 1 86 ? 7.937 5.639 2.272 1.00 94.25 86 THR A C 1
ATOM 679 O O . THR A 1 86 ? 8.730 6.247 1.552 1.00 94.25 86 THR A O 1
ATOM 682 N N . GLY A 1 87 ? 7.170 4.660 1.794 1.00 95.06 87 GLY A N 1
ATOM 683 C CA . GLY A 1 87 ? 7.238 4.157 0.423 1.00 95.06 87 GLY A CA 1
ATOM 684 C C . GLY A 1 87 ? 7.435 2.648 0.355 1.00 95.06 87 GLY A C 1
ATOM 685 O O . GLY A 1 87 ? 8.348 2.084 0.973 1.00 95.06 87 GLY A O 1
ATOM 686 N N . VAL A 1 88 ? 6.574 2.001 -0.423 1.00 96.62 88 VAL A N 1
ATOM 687 C CA . VAL A 1 88 ? 6.700 0.615 -0.870 1.00 96.62 88 VAL A CA 1
ATOM 688 C C . VAL A 1 88 ? 6.376 0.549 -2.357 1.00 96.62 88 VAL A C 1
ATOM 690 O O . VAL A 1 88 ? 5.339 1.040 -2.786 1.00 96.62 88 VAL A O 1
ATOM 693 N N . LEU A 1 89 ? 7.275 -0.044 -3.141 1.00 97.75 89 LEU A N 1
ATOM 694 C CA . LEU A 1 89 ? 7.024 -0.383 -4.538 1.00 97.75 89 LEU A CA 1
ATOM 695 C C . LEU A 1 89 ? 6.613 -1.853 -4.605 1.00 97.75 89 LEU A C 1
ATOM 697 O O . LEU A 1 89 ? 7.353 -2.730 -4.156 1.00 97.75 89 LEU A O 1
ATOM 701 N N . LEU A 1 90 ? 5.428 -2.111 -5.132 1.00 98.12 90 LEU A N 1
ATOM 702 C CA . LEU A 1 90 ? 4.863 -3.428 -5.368 1.00 98.12 90 LEU A CA 1
ATOM 703 C C . LEU A 1 90 ? 5.022 -3.753 -6.847 1.00 98.12 90 LEU A C 1
ATOM 705 O O . LEU A 1 90 ? 4.246 -3.258 -7.655 1.00 98.12 90 LEU A O 1
ATOM 709 N N . LEU A 1 91 ? 6.019 -4.573 -7.171 1.00 98.38 91 LEU A N 1
ATOM 710 C CA . LEU A 1 91 ? 6.240 -5.040 -8.537 1.00 98.38 91 LEU A CA 1
ATOM 711 C C . LEU A 1 91 ? 5.230 -6.138 -8.865 1.00 98.38 91 LEU A C 1
ATOM 713 O O . LEU A 1 91 ? 5.220 -7.159 -8.167 1.00 98.38 91 LEU A O 1
ATOM 717 N N . GLY A 1 92 ? 4.367 -5.905 -9.846 1.00 98.06 92 GLY A N 1
ATOM 718 C CA . GLY A 1 92 ? 3.333 -6.834 -10.283 1.00 98.06 92 GLY A CA 1
ATOM 719 C C . GLY A 1 92 ? 3.889 -7.940 -11.177 1.00 98.06 92 GLY A C 1
ATOM 720 O O . GLY A 1 92 ? 4.924 -7.791 -11.808 1.00 98.06 92 GLY A O 1
ATOM 721 N N . ASP A 1 93 ? 3.195 -9.076 -11.241 1.00 97.12 93 ASP A N 1
ATOM 722 C CA . ASP A 1 93 ? 3.514 -10.172 -12.173 1.00 97.12 93 ASP A CA 1
ATOM 723 C C . ASP A 1 93 ? 2.481 -10.328 -13.307 1.00 97.12 93 ASP A C 1
ATOM 725 O O . ASP A 1 93 ? 2.480 -11.323 -14.036 1.00 97.12 93 ASP A O 1
ATOM 729 N N . GLY A 1 94 ? 1.527 -9.394 -13.396 1.00 95.44 94 GLY A N 1
ATOM 730 C CA . GLY A 1 94 ? 0.388 -9.449 -14.318 1.00 95.44 94 GLY A CA 1
ATOM 731 C C . GLY A 1 94 ? -0.678 -10.503 -13.974 1.00 95.44 94 GLY A C 1
ATOM 732 O O . GLY A 1 94 ? -1.688 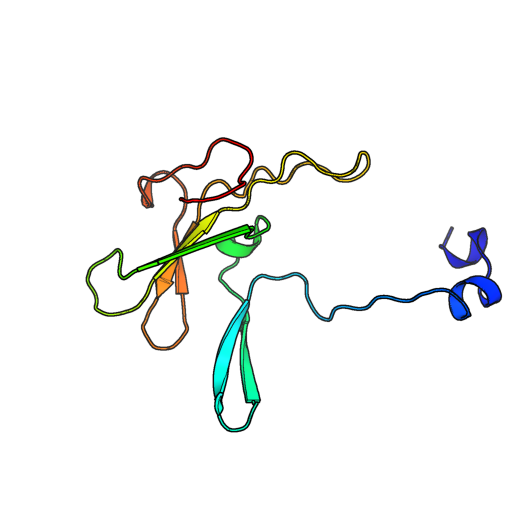-10.599 -14.665 1.00 95.44 94 GLY A O 1
ATOM 733 N N . LYS A 1 95 ? -0.497 -11.285 -12.903 1.00 95.25 95 LYS A N 1
ATOM 734 C CA . LYS A 1 95 ? -1.407 -12.354 -12.437 1.00 95.25 95 LYS A CA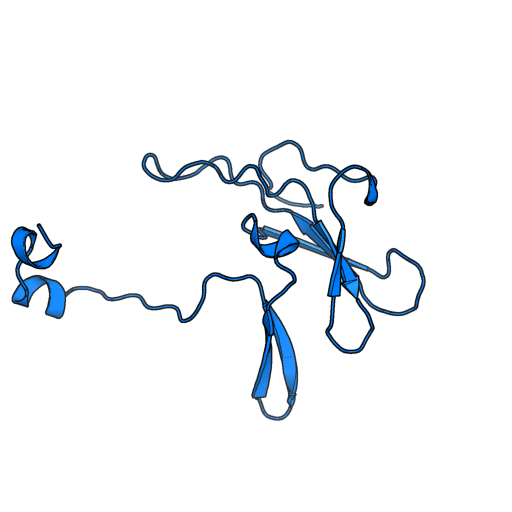 1
ATOM 735 C C . LYS A 1 95 ? -1.958 -12.062 -11.036 1.00 95.25 95 LYS A C 1
ATOM 737 O O . LYS A 1 95 ? -2.504 -12.939 -10.350 1.00 95.25 95 LYS A O 1
ATOM 742 N N . GLY A 1 96 ? -1.803 -10.815 -10.595 1.00 94.06 96 GLY A N 1
ATOM 743 C CA . GLY A 1 96 ? -2.254 -10.326 -9.300 1.00 94.06 96 GLY A CA 1
ATOM 744 C C . GLY A 1 96 ? -1.408 -10.830 -8.133 1.00 94.06 96 GLY A C 1
ATOM 745 O O . GLY A 1 96 ? -1.956 -11.026 -7.046 1.00 94.06 96 GLY A O 1
ATOM 746 N N . TYR A 1 97 ? -0.122 -11.112 -8.348 1.00 96.88 97 TYR A N 1
ATOM 747 C CA . TYR A 1 97 ? 0.865 -11.251 -7.280 1.00 96.88 97 TYR A CA 1
ATOM 748 C C . TYR A 1 97 ? 1.849 -10.086 -7.327 1.00 96.88 97 TYR A C 1
ATOM 750 O O . TYR A 1 97 ? 2.127 -9.529 -8.385 1.00 96.88 97 TYR A O 1
ATOM 758 N N . PHE A 1 98 ? 2.371 -9.726 -6.154 1.00 98.12 98 PHE A N 1
ATOM 759 C CA . PHE A 1 98 ? 3.257 -8.581 -6.005 1.00 98.12 98 PHE A CA 1
ATOM 760 C C . PHE A 1 98 ? 4.517 -8.950 -5.234 1.00 98.12 98 PHE A C 1
ATOM 762 O O . PHE A 1 98 ? 4.460 -9.644 -4.217 1.00 98.12 98 PHE A O 1
ATOM 769 N N . THR A 1 99 ? 5.651 -8.412 -5.670 1.00 97.69 99 THR A N 1
ATOM 770 C CA . THR A 1 99 ? 6.900 -8.418 -4.908 1.00 97.69 99 THR A CA 1
ATOM 771 C C . THR A 1 99 ? 7.147 -7.032 -4.331 1.00 97.69 99 THR A C 1
ATOM 773 O O . THR A 1 99 ? 7.353 -6.069 -5.062 1.00 97.69 99 THR A O 1
ATOM 776 N N . ALA A 1 100 ? 7.181 -6.926 -3.003 1.00 97.19 100 ALA A N 1
ATOM 777 C CA . ALA A 1 100 ? 7.410 -5.652 -2.333 1.00 97.19 100 ALA A CA 1
ATOM 778 C C . ALA A 1 100 ? 8.904 -5.288 -2.244 1.00 97.19 100 A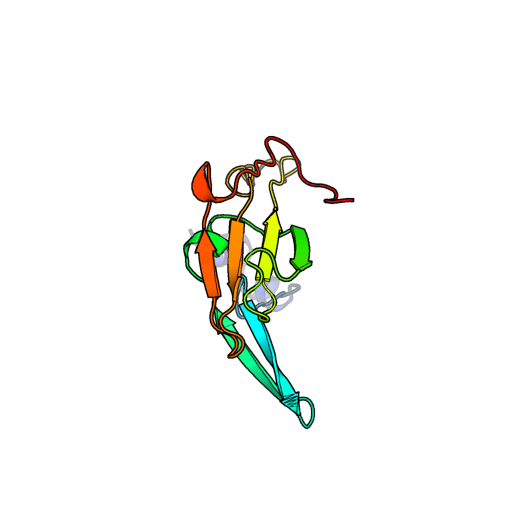LA A C 1
ATOM 780 O O . ALA A 1 100 ? 9.742 -6.090 -1.818 1.00 97.19 100 ALA A O 1
ATOM 781 N N . LYS A 1 101 ? 9.231 -4.040 -2.582 1.00 96.44 101 LYS A N 1
ATOM 782 C CA . LYS A 1 101 ? 10.545 -3.403 -2.425 1.00 96.44 101 LYS A CA 1
ATOM 783 C C . LYS A 1 101 ? 10.385 -2.111 -1.621 1.00 96.44 101 LYS A C 1
ATOM 785 O O . LYS A 1 101 ? 9.393 -1.403 -1.764 1.00 96.44 101 LYS A O 1
ATOM 790 N N . ARG A 1 102 ? 11.358 -1.798 -0.762 1.00 93.88 102 ARG A N 1
ATOM 791 C CA . ARG A 1 102 ? 11.371 -0.592 0.088 1.00 93.88 102 ARG A CA 1
ATOM 792 C C . ARG A 1 102 ? 12.782 -0.022 0.224 1.00 93.88 102 ARG A C 1
ATOM 794 O O . ARG A 1 102 ? 13.760 -0.693 -0.117 1.00 93.88 102 ARG A O 1
ATOM 801 N N . GLY A 1 103 ? 12.871 1.182 0.785 1.00 89.88 103 GLY A N 1
ATOM 802 C CA . GLY A 1 103 ? 14.133 1.833 1.131 1.00 89.88 103 GLY A CA 1
ATOM 803 C C . GLY A 1 103 ? 14.961 2.203 -0.098 1.00 89.88 103 GLY A C 1
ATOM 804 O O . GLY A 1 103 ? 14.423 2.550 -1.145 1.00 89.88 103 GLY A O 1
ATOM 805 N N . SER A 1 104 ? 16.285 2.087 0.004 1.00 89.56 104 SER A N 1
ATOM 806 C CA . SER A 1 104 ? 17.206 2.481 -1.074 1.00 89.56 104 SER A CA 1
ATOM 807 C C . SER A 1 104 ? 16.986 1.737 -2.396 1.00 89.56 104 SER A C 1
ATOM 809 O O . SER A 1 104 ? 17.353 2.252 -3.446 1.00 89.56 104 SER A O 1
ATOM 811 N N . LYS A 1 105 ? 16.345 0.560 -2.375 1.00 90.00 105 LYS A N 1
ATOM 812 C CA . LYS A 1 105 ? 16.079 -0.248 -3.576 1.00 90.00 105 LYS A CA 1
ATOM 813 C C . LYS A 1 105 ? 15.066 0.374 -4.539 1.00 90.00 105 LYS A C 1
ATOM 815 O O . LYS A 1 105 ? 15.010 -0.071 -5.677 1.00 90.00 105 LYS A O 1
ATOM 820 N N . ILE A 1 106 ? 14.254 1.332 -4.088 1.00 92.06 106 ILE A N 1
ATOM 821 C CA . ILE A 1 106 ? 13.190 1.936 -4.908 1.00 92.06 106 ILE A CA 1
ATOM 822 C C . ILE A 1 106 ? 13.498 3.378 -5.324 1.00 92.06 106 ILE A C 1
ATOM 824 O O . ILE A 1 106 ? 12.710 3.977 -6.043 1.00 92.06 106 ILE A O 1
ATOM 828 N N . GLY A 1 107 ? 14.604 3.964 -4.847 1.00 90.50 107 GLY A N 1
ATOM 829 C CA . GLY A 1 107 ? 14.990 5.345 -5.172 1.00 90.50 107 GLY A CA 1
ATOM 830 C C . GLY A 1 107 ? 14.014 6.432 -4.693 1.00 90.50 107 GLY A C 1
ATOM 831 O O . GLY A 1 107 ? 14.208 7.602 -5.003 1.00 90.50 107 GLY A O 1
ATOM 832 N N . PHE A 1 108 ? 12.984 6.064 -3.928 1.00 92.00 108 PHE A N 1
ATOM 833 C CA . PHE A 1 108 ? 11.913 6.939 -3.462 1.00 92.00 108 PHE A CA 1
ATOM 834 C C . PHE A 1 108 ? 11.796 6.892 -1.935 1.00 92.00 108 PHE A C 1
ATOM 836 O O . PHE A 1 108 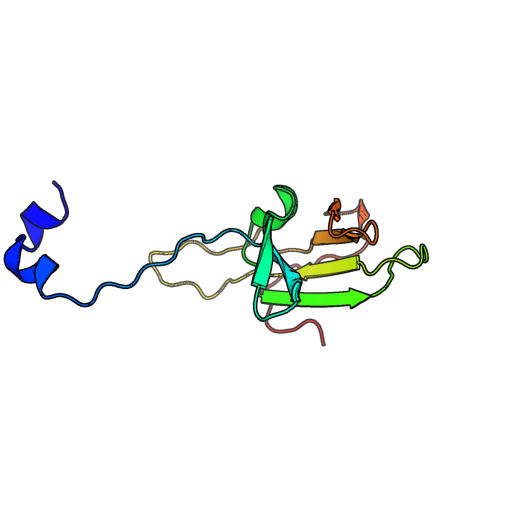? 11.904 5.823 -1.328 1.00 92.00 108 PHE A O 1
ATOM 843 N N . TYR A 1 109 ? 11.552 8.049 -1.314 1.00 93.19 109 TYR A N 1
ATOM 844 C CA . TYR A 1 109 ? 11.397 8.162 0.134 1.00 93.19 109 TYR A CA 1
ATOM 845 C C . TYR A 1 109 ? 10.474 9.325 0.526 1.00 93.19 109 TYR A C 1
ATOM 847 O O . TYR A 1 109 ? 10.841 10.496 0.420 1.00 93.19 109 TYR A O 1
ATOM 855 N N . ALA A 1 110 ? 9.283 9.002 1.028 1.00 92.06 110 ALA A N 1
ATOM 856 C CA . ALA A 1 110 ? 8.347 9.964 1.602 1.00 92.06 110 ALA A CA 1
ATOM 857 C C . ALA A 1 110 ? 8.636 10.147 3.102 1.00 92.06 110 ALA A C 1
ATOM 859 O O . ALA A 1 110 ? 8.141 9.410 3.947 1.00 92.06 110 ALA A O 1
ATOM 860 N N . ALA A 1 111 ? 9.465 11.136 3.439 1.00 88.31 111 ALA A N 1
ATOM 861 C CA . ALA A 1 111 ? 9.994 11.327 4.796 1.00 88.31 111 ALA A CA 1
ATOM 862 C C . ALA A 1 111 ? 9.004 11.916 5.822 1.00 88.31 111 ALA A C 1
ATOM 864 O O . ALA A 1 111 ? 9.336 12.052 7.000 1.00 88.31 111 ALA A O 1
ATOM 865 N N . LYS A 1 112 ? 7.842 12.390 5.373 1.00 90.06 112 LYS A N 1
ATOM 866 C CA . LYS A 1 112 ? 6.921 13.209 6.171 1.00 90.06 112 LYS A CA 1
ATOM 867 C C . LYS A 1 112 ? 5.497 12.684 6.065 1.00 90.06 112 LYS A C 1
ATOM 869 O O . LYS A 1 112 ? 5.261 11.678 5.404 1.00 90.06 112 LYS A O 1
ATOM 874 N N . ASP A 1 113 ? 4.585 13.374 6.741 1.00 89.12 113 ASP A N 1
ATOM 875 C CA . ASP A 1 113 ? 3.150 13.141 6.647 1.00 89.12 113 ASP A CA 1
ATOM 876 C C . ASP A 1 113 ? 2.702 13.115 5.182 1.00 89.12 113 ASP A C 1
ATOM 878 O O . ASP A 1 113 ? 3.075 13.982 4.385 1.00 89.12 113 ASP A O 1
ATOM 882 N N . VAL A 1 114 ? 1.917 12.104 4.832 1.00 86.44 114 VAL A N 1
ATOM 883 C CA . VAL A 1 114 ? 1.446 11.887 3.469 1.00 86.44 114 VAL A CA 1
ATOM 884 C C . VAL A 1 114 ? 0.041 12.448 3.335 1.00 86.44 114 VAL A C 1
ATOM 886 O O . VAL A 1 114 ? -0.894 11.961 3.967 1.00 86.44 114 VAL A O 1
ATOM 889 N N . LYS A 1 115 ? -0.105 13.452 2.464 1.00 80.75 115 LYS A N 1
ATOM 890 C CA . LYS A 1 115 ? -1.410 13.974 2.031 1.00 80.75 115 LYS A CA 1
ATOM 891 C C . LYS A 1 115 ? -1.746 13.620 0.584 1.00 80.75 115 LYS A C 1
ATOM 893 O O . LYS A 1 115 ? -2.917 13.426 0.289 1.00 80.75 115 LYS A O 1
ATOM 898 N N . LYS A 1 116 ? -0.737 13.580 -0.296 1.00 77.31 116 LYS A N 1
ATOM 899 C CA . LYS A 1 116 ? -0.878 13.268 -1.723 1.00 77.31 116 LYS A CA 1
ATOM 900 C C . LYS A 1 116 ? 0.486 12.992 -2.366 1.00 77.31 116 LYS A C 1
ATOM 902 O O . LYS A 1 116 ? 1.489 13.528 -1.893 1.00 77.31 116 LYS A O 1
ATOM 907 N N . ILE A 1 117 ? 0.521 12.196 -3.438 1.00 72.06 117 ILE A N 1
ATOM 908 C CA . ILE A 1 117 ? 1.711 12.012 -4.299 1.00 72.06 117 ILE A CA 1
ATOM 909 C C . ILE A 1 117 ? 1.809 13.134 -5.354 1.00 72.06 117 ILE A C 1
ATOM 911 O O . ILE A 1 117 ? 2.920 13.491 -5.742 1.00 72.06 117 ILE A O 1
ATOM 915 N N . MET A 1 118 ? 0.676 13.704 -5.799 1.00 59.94 118 MET A N 1
ATOM 916 C CA . MET A 1 118 ? 0.585 14.753 -6.837 1.00 59.94 118 MET A CA 1
ATOM 917 C C . MET A 1 118 ? -0.463 15.805 -6.515 1.00 59.94 118 MET A C 1
ATOM 919 O O . MET A 1 118 ? -1.627 15.403 -6.319 1.00 59.94 118 MET A O 1
#

Secondary structure (DSSP, 8-state):
--HHHHH-HHHHHTS-----S--S-EEEEE-STT-EEEEEPPGGGSSS---EEEEE-SSSSSSPEEEEE--B----TTS--B---S-EEEEE-SSS-EEEEEGGGGS----S--S---

Foldseek 3Di:
DDPCVVQNPVRVVPDDDDDDPDPADWDWDDPDPPDTDIDGAPPLRRLFDFDEWDWDQPPPPPAIKIKTFAFACPDDPPDHTGQSRQIWIWHDPNPRHTDIDDDPVRVGTNRDGDDYPD

Organism: NCBI:txid228957

Sequence (118 aa):
MEIEDVYGEEKLNHSLHYRTDTFAPVYMENIGAGTFKVKYLPNMAQLSNLNEMLIRDFNDDGALDVLAIGNLYVSEIETPRNDAGTGVLLLGDGKGYFTAKRGSKIGFYAAKDVKKIM

Radius of gyration: 18.57 Å; chains: 1; bounding box: 45×27×53 Å

pLDDT: mean 92.69, std 5.7, range [59.94, 98.38]

InterPro domains:
  IPR028994 Integrin alpha, N-terminal [SSF69318] (20-107)